Protein AF-A0A9D1WJ19-F1 (afdb_monomer)

pLDDT: mean 79.7, std 12.84, range [44.84, 96.5]

Solvent-accessible surface area (backbone atoms only — not comparable to full-atom values): 8408 Å² total; per-residue (Å²): 134,59,74,63,62,58,48,51,53,51,52,51,51,51,50,54,50,50,54,46,52,52,51,46,48,47,45,63,56,50,47,41,53,71,72,64,73,80,84,70,93,87,67,87,46,68,43,84,55,74,57,47,66,63,48,49,43,67,73,43,28,88,81,71,35,62,66,56,52,51,48,52,59,48,42,40,19,58,63,22,21,59,55,23,33,46,47,35,70,76,37,72,86,39,66,41,70,66,49,33,38,53,50,26,33,54,50,37,49,50,51,36,49,48,28,38,75,70,63,60,40,60,25,42,45,50,53,38,51,34,22,20,50,10,8,43,53,14,33,52,52,37,51,52,53,52,50,53,48,34,75,79,66,74,61,88,131

Secondary structure (DSSP, 8-state):
--HHHHHHHHHHHHHHHHHHHHHHHHHHHHHHHHHS--S-TTPPPEE-STTHHHHHHHHSHHHH-HHHHHHHHHHHHHHHHHHHHHHHHH-GGG-SHHHHHHHHHHHHHHHHHHHHHHTSS-EEHHHHHHHHHHHHHHHHHHHHHHHHHHHHH----

InterPro domains:
  IPR006976 VanZ-LLP1 [PF04892] (17-145)
  IPR053150 Teicoplanin resistance-associated protein [PTHR36834] (2-149)

Structure (mmCIF, N/CA/C/O backbone):
data_AF-A0A9D1WJ19-F1
#
_entry.id   AF-A0A9D1WJ19-F1
#
loop_
_atom_site.group_PDB
_atom_site.id
_atom_site.type_symbol
_atom_site.label_atom_id
_atom_site.label_alt_id
_atom_site.label_comp_id
_atom_site.label_asym_id
_atom_site.label_entity_id
_atom_site.label_seq_id
_atom_site.pdbx_PDB_ins_code
_atom_site.Cartn_x
_atom_site.Cartn_y
_atom_site.Cartn_z
_atom_site.occupancy
_atom_site.B_iso_or_equiv
_atom_site.auth_seq_id
_atom_site.auth_comp_id
_atom_site.auth_asym_id
_atom_site.auth_atom_id
_atom_site.pdbx_PDB_model_num
ATOM 1 N N . MET A 1 1 ? -19.238 7.171 26.288 1.00 56.62 1 MET A N 1
ATOM 2 C CA . MET A 1 1 ? -18.929 8.077 25.156 1.00 56.62 1 MET A CA 1
ATOM 3 C C . MET A 1 1 ? -20.239 8.479 24.484 1.00 56.62 1 MET A C 1
ATOM 5 O O . MET A 1 1 ? -21.002 7.578 24.146 1.00 56.62 1 MET A O 1
ATOM 9 N N . ARG A 1 2 ? -20.543 9.782 24.352 1.00 62.94 2 ARG A N 1
ATOM 10 C CA . ARG A 1 2 ? -21.795 10.265 23.727 1.00 62.94 2 ARG A CA 1
ATOM 11 C C . ARG A 1 2 ? -21.868 9.811 22.257 1.00 62.94 2 ARG A C 1
ATOM 13 O O . ARG A 1 2 ? -20.841 9.753 21.578 1.00 62.94 2 ARG A O 1
ATOM 20 N N . LYS A 1 3 ? -23.072 9.465 21.772 1.00 64.75 3 LYS A N 1
ATOM 21 C CA . LYS A 1 3 ? -23.306 8.992 20.387 1.00 64.75 3 LYS A CA 1
ATOM 22 C C . LYS A 1 3 ? -22.782 9.988 19.339 1.00 64.75 3 LYS A C 1
ATOM 24 O O . LYS A 1 3 ? -22.231 9.568 18.324 1.00 64.75 3 LYS A O 1
ATOM 29 N N . GLU A 1 4 ? -22.865 11.283 19.630 1.00 67.44 4 GLU A N 1
ATOM 30 C CA . GLU A 1 4 ? -22.349 12.352 18.768 1.00 67.44 4 GLU A CA 1
ATOM 31 C C . GLU A 1 4 ? -20.822 12.335 18.660 1.00 67.44 4 GLU A C 1
ATOM 33 O O . GLU A 1 4 ? -20.292 12.284 17.554 1.00 67.44 4 GLU A O 1
ATOM 38 N N . THR A 1 5 ? -20.096 12.250 19.780 1.00 69.69 5 THR A N 1
ATOM 39 C CA . THR A 1 5 ? -18.622 12.172 19.792 1.00 69.69 5 THR A CA 1
ATOM 40 C C . THR A 1 5 ? -18.113 10.969 18.992 1.00 69.69 5 THR A C 1
ATOM 42 O O . THR A 1 5 ? -17.142 11.066 18.249 1.00 69.69 5 THR A O 1
ATOM 45 N N . LYS A 1 6 ? -18.812 9.829 19.078 1.00 69.12 6 LYS A N 1
ATOM 46 C CA . LYS A 1 6 ? -18.483 8.618 18.307 1.00 69.12 6 LYS A CA 1
ATOM 47 C C . LYS A 1 6 ? -18.691 8.801 16.799 1.00 69.12 6 LYS A C 1
ATOM 49 O O . LYS A 1 6 ? -17.980 8.186 16.008 1.00 69.12 6 LYS A O 1
ATOM 54 N N . THR A 1 7 ? -19.647 9.642 16.412 1.00 73.00 7 THR A N 1
ATOM 55 C CA . THR A 1 7 ? -19.958 9.958 15.012 1.00 73.00 7 THR A CA 1
ATOM 56 C C . THR A 1 7 ? -18.940 10.936 14.429 1.00 73.00 7 THR A C 1
ATOM 58 O O . THR A 1 7 ? -18.455 10.707 13.324 1.00 73.00 7 THR A O 1
ATOM 61 N N . TRP A 1 8 ? -18.538 11.957 15.191 1.00 75.81 8 TRP A N 1
ATOM 62 C CA . TRP A 1 8 ? -17.485 12.899 14.798 1.00 75.81 8 TRP A CA 1
ATOM 63 C C . TRP A 1 8 ? -16.128 12.223 14.613 1.00 75.81 8 TRP A C 1
ATOM 65 O O . TRP A 1 8 ? -15.483 12.440 13.593 1.00 75.81 8 TRP A O 1
ATOM 75 N N . ILE A 1 9 ? -15.743 11.324 15.524 1.00 75.19 9 ILE A N 1
ATOM 76 C CA . ILE A 1 9 ? -14.505 10.538 15.386 1.00 75.19 9 ILE A CA 1
ATOM 77 C C . ILE A 1 9 ? -14.546 9.669 14.121 1.00 75.19 9 ILE A C 1
ATOM 79 O O . ILE A 1 9 ? -13.562 9.593 13.391 1.00 75.19 9 ILE A O 1
ATOM 83 N N . ARG A 1 10 ? -15.692 9.040 13.822 1.00 73.19 10 ARG A N 1
ATOM 84 C CA . ARG A 1 10 ? -15.858 8.238 12.599 1.00 73.19 10 ARG A CA 1
ATOM 85 C C . ARG A 1 10 ? -15.758 9.078 11.328 1.00 73.19 10 ARG A C 1
ATOM 87 O O . ARG A 1 10 ? -15.079 8.661 10.399 1.00 73.19 10 ARG A O 1
ATOM 94 N N . ARG A 1 11 ? -16.418 10.239 11.285 1.00 81.44 11 ARG A N 1
ATOM 95 C CA . ARG A 1 11 ? -16.380 11.149 10.129 1.00 81.44 11 ARG A CA 1
ATOM 96 C C . ARG A 1 11 ? -14.990 11.750 9.926 1.00 81.44 11 ARG A C 1
ATOM 98 O O . ARG A 1 11 ? -14.500 11.744 8.806 1.00 81.44 11 ARG A O 1
ATOM 105 N N . GLY A 1 12 ? -14.337 12.187 11.003 1.00 83.56 12 GLY A N 1
ATOM 106 C CA . GLY A 1 12 ? -12.959 12.681 10.964 1.00 83.56 12 GLY A CA 1
ATOM 107 C C . GLY A 1 12 ? -11.971 11.607 10.504 1.00 83.56 12 GLY A C 1
ATOM 108 O O . GLY A 1 12 ? -11.160 11.862 9.623 1.00 83.56 12 GLY A O 1
ATOM 109 N N . GLY A 1 13 ? -12.092 10.380 11.022 1.00 79.88 13 GLY A N 1
ATOM 110 C CA . GLY A 1 13 ? -11.279 9.246 10.575 1.00 79.88 13 GLY A CA 1
ATOM 111 C C . GLY A 1 13 ? -11.500 8.888 9.104 1.00 79.88 13 GLY A C 1
ATOM 112 O O . GLY A 1 13 ? -10.538 8.616 8.397 1.00 79.88 13 GLY A O 1
ATOM 113 N N . ALA A 1 14 ? -12.745 8.941 8.620 1.00 82.06 14 ALA A N 1
ATOM 114 C CA . ALA A 1 14 ? -13.051 8.719 7.208 1.00 82.06 14 ALA A CA 1
ATOM 115 C C . ALA A 1 14 ? -12.472 9.820 6.303 1.00 82.06 14 ALA A C 1
ATOM 117 O O . ALA A 1 14 ? -11.947 9.509 5.240 1.00 82.06 14 ALA A O 1
ATOM 118 N N . LEU A 1 15 ? -12.518 11.087 6.733 1.00 87.44 15 LEU A N 1
ATOM 119 C CA . LEU A 1 15 ? -11.912 12.198 5.997 1.00 87.44 15 LEU A CA 1
ATOM 120 C C . LEU A 1 15 ? -10.385 12.067 5.930 1.00 87.44 15 LEU A C 1
ATOM 122 O O . LEU A 1 15 ? -9.811 12.208 4.857 1.00 87.44 15 LEU A O 1
ATOM 126 N N . LEU A 1 16 ? -9.731 11.749 7.051 1.00 86.12 16 LEU A N 1
ATOM 127 C CA . LEU A 1 16 ? -8.287 11.494 7.082 1.00 86.12 16 LEU A CA 1
ATOM 128 C C . LEU A 1 16 ? -7.905 10.308 6.197 1.00 86.12 16 LEU A C 1
ATOM 130 O O . LEU A 1 16 ? -6.905 10.371 5.490 1.00 86.12 16 LEU A O 1
ATOM 134 N N . PHE A 1 17 ? -8.717 9.250 6.199 1.00 86.44 17 PHE A N 1
ATOM 135 C CA . PHE A 1 17 ? -8.517 8.105 5.319 1.00 86.44 17 PHE A CA 1
ATOM 136 C C . PHE A 1 17 ? -8.659 8.487 3.843 1.00 86.44 17 PHE A C 1
ATOM 138 O O . PHE A 1 17 ? -7.846 8.063 3.032 1.00 86.44 17 PHE A O 1
ATOM 145 N N . LEU A 1 18 ? -9.635 9.330 3.494 1.00 87.50 18 LEU A N 1
ATOM 146 C CA . LEU A 1 18 ? -9.796 9.838 2.133 1.00 87.50 18 LEU A CA 1
ATOM 147 C C . LEU A 1 18 ? -8.595 10.689 1.697 1.00 87.50 18 LEU A C 1
ATOM 149 O O . LEU A 1 18 ? -8.071 10.483 0.608 1.00 87.50 18 LEU A O 1
ATOM 153 N N . LEU A 1 19 ? -8.133 11.611 2.548 1.00 88.25 19 LEU A N 1
ATOM 154 C CA . LEU A 1 19 ? -6.937 12.416 2.279 1.00 88.25 19 LEU A CA 1
ATOM 155 C C . LEU A 1 19 ? -5.694 11.536 2.108 1.00 88.25 19 LEU A C 1
ATOM 157 O O . LEU A 1 19 ? -4.898 11.769 1.204 1.00 88.25 19 LEU A O 1
ATOM 161 N N . TYR A 1 20 ? -5.561 10.496 2.933 1.00 89.81 20 TYR A N 1
ATOM 162 C CA . TYR A 1 20 ? -4.522 9.484 2.781 1.00 89.81 20 TYR A CA 1
ATOM 163 C C . TYR A 1 20 ? -4.625 8.754 1.438 1.00 89.81 20 TYR A C 1
ATOM 165 O O . TYR A 1 20 ? -3.614 8.638 0.761 1.00 89.81 20 TYR A O 1
ATOM 173 N N . LEU A 1 21 ? -5.813 8.302 1.022 1.00 88.12 21 LEU A N 1
ATOM 174 C CA . LEU A 1 21 ? -5.989 7.628 -0.269 1.00 88.12 21 LEU A CA 1
ATOM 175 C C . LEU A 1 21 ? -5.631 8.543 -1.445 1.00 88.12 21 LEU A C 1
ATOM 177 O O . LEU A 1 21 ? -5.028 8.077 -2.405 1.00 88.12 21 LEU A O 1
ATOM 181 N N . LEU A 1 22 ? -5.956 9.837 -1.361 1.00 86.69 22 LEU A N 1
ATOM 182 C CA . LEU A 1 22 ? -5.560 10.824 -2.369 1.00 86.69 22 LEU A CA 1
ATOM 183 C C . LEU A 1 22 ? -4.041 11.022 -2.403 1.00 86.69 22 LEU A C 1
ATOM 185 O O . LEU A 1 22 ? -3.459 11.044 -3.482 1.00 86.69 22 LEU A O 1
ATOM 189 N N . ALA A 1 23 ? -3.397 11.127 -1.239 1.00 86.19 23 ALA A N 1
ATOM 190 C CA . ALA A 1 23 ? -1.944 11.238 -1.142 1.00 86.19 23 ALA A CA 1
ATOM 191 C C . ALA A 1 23 ? -1.236 9.962 -1.621 1.00 86.19 23 ALA A C 1
ATOM 193 O O . ALA A 1 23 ? -0.226 10.050 -2.310 1.00 86.19 23 ALA A O 1
ATOM 194 N N . LEU A 1 24 ? -1.780 8.788 -1.295 1.00 85.62 24 LEU A N 1
ATOM 195 C CA . LEU A 1 24 ? -1.277 7.494 -1.740 1.00 85.62 24 LEU A CA 1
ATOM 196 C C . LEU A 1 24 ? -1.404 7.359 -3.254 1.00 85.62 24 LEU A C 1
ATOM 198 O O . LEU A 1 24 ? -0.431 7.004 -3.900 1.00 85.62 24 LEU A O 1
ATOM 202 N N . ALA A 1 25 ? -2.569 7.680 -3.823 1.00 82.62 25 ALA A N 1
ATOM 203 C CA . ALA A 1 25 ? -2.753 7.689 -5.267 1.00 82.62 25 ALA A CA 1
ATOM 204 C C . ALA A 1 25 ? -1.763 8.659 -5.919 1.00 82.62 25 ALA A C 1
ATOM 206 O O . ALA A 1 25 ? -1.036 8.270 -6.823 1.00 82.62 25 ALA A O 1
ATOM 207 N N . TYR A 1 26 ? -1.659 9.892 -5.417 1.00 82.88 26 TYR A N 1
ATOM 208 C CA . TYR A 1 26 ? -0.673 10.847 -5.916 1.00 82.88 26 TYR A CA 1
ATOM 209 C C . TYR A 1 26 ? 0.747 10.273 -5.868 1.00 82.88 26 TYR A C 1
ATOM 211 O O . TYR A 1 26 ? 1.455 10.341 -6.864 1.00 82.88 26 TYR A O 1
ATOM 219 N N . PHE A 1 27 ? 1.154 9.661 -4.756 1.00 79.12 27 PHE A N 1
ATOM 220 C CA . PHE A 1 27 ? 2.480 9.070 -4.637 1.00 79.12 27 PHE A CA 1
ATOM 221 C C . PHE A 1 27 ? 2.668 7.893 -5.601 1.00 79.12 27 PHE A C 1
ATOM 223 O O . PHE A 1 27 ? 3.652 7.885 -6.320 1.00 79.12 27 PHE A O 1
ATOM 230 N N . LEU A 1 28 ? 1.724 6.958 -5.708 1.00 78.31 28 LEU A N 1
ATOM 231 C CA . LEU A 1 28 ? 1.834 5.812 -6.621 1.00 78.31 28 LEU A CA 1
ATOM 232 C C . LEU A 1 28 ? 1.896 6.262 -8.093 1.00 78.31 28 LEU A C 1
ATOM 234 O O . LEU A 1 28 ? 2.768 5.833 -8.839 1.00 78.31 28 LEU A O 1
ATOM 238 N N . PHE A 1 29 ? 1.041 7.204 -8.502 1.00 73.50 29 PHE A N 1
ATOM 239 C CA . PHE A 1 29 ? 0.990 7.683 -9.887 1.00 73.50 29 PHE A CA 1
ATOM 240 C C . PHE A 1 29 ? 2.133 8.641 -10.252 1.00 73.50 29 PHE A C 1
ATOM 242 O O . PHE A 1 29 ? 2.685 8.535 -11.343 1.00 73.50 29 PHE A O 1
ATOM 249 N N . PHE A 1 30 ? 2.497 9.578 -9.370 1.00 68.44 30 PHE A N 1
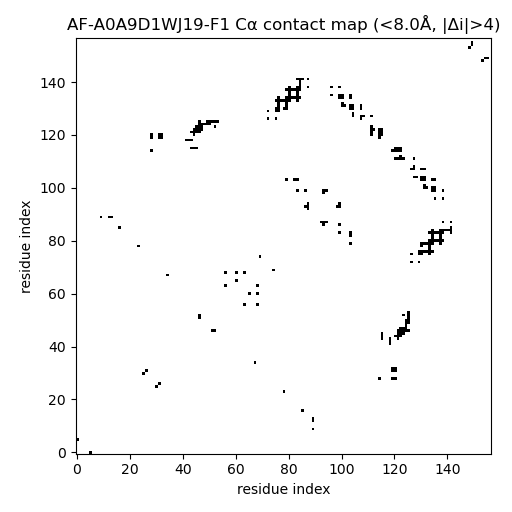ATOM 250 C CA . PHE A 1 30 ? 3.513 10.594 -9.669 1.00 68.44 30 PHE A CA 1
ATOM 251 C C . PHE A 1 30 ? 4.926 10.187 -9.230 1.00 68.44 30 PHE A C 1
ATOM 253 O O . PHE A 1 30 ? 5.879 10.577 -9.898 1.00 68.44 30 PHE A O 1
ATOM 260 N N . SER A 1 31 ? 5.114 9.388 -8.167 1.00 62.25 31 SER A N 1
ATOM 261 C CA . SER A 1 31 ? 6.453 8.895 -7.778 1.00 62.25 31 SER A CA 1
ATOM 262 C C . SER A 1 31 ? 7.044 7.970 -8.838 1.00 62.25 31 SER A C 1
ATOM 264 O O . SER A 1 31 ? 8.261 7.963 -9.025 1.00 62.25 31 SER A O 1
ATOM 266 N N . GLU A 1 32 ? 6.213 7.218 -9.560 1.00 56.41 32 GLU A N 1
ATOM 267 C CA . GLU A 1 32 ? 6.684 6.421 -10.694 1.00 56.41 32 GLU A CA 1
ATOM 268 C C . GLU A 1 32 ? 7.216 7.290 -11.834 1.00 56.41 32 GLU A C 1
ATOM 270 O O . GLU A 1 32 ? 8.262 6.971 -12.404 1.00 56.41 32 GLU A O 1
ATOM 275 N N . THR A 1 33 ? 6.588 8.444 -12.085 1.00 50.41 33 THR A N 1
ATOM 276 C CA . THR A 1 33 ? 7.087 9.436 -13.049 1.00 50.41 33 THR A CA 1
ATOM 277 C C . THR A 1 33 ? 8.467 9.976 -12.651 1.00 50.41 33 THR A C 1
ATOM 279 O O . THR A 1 33 ? 9.283 10.264 -13.522 1.00 50.41 33 THR A O 1
ATOM 282 N N . TYR A 1 34 ? 8.759 10.078 -11.347 1.00 46.34 34 TYR A N 1
ATOM 283 C CA . TYR A 1 34 ? 10.066 10.518 -10.838 1.00 46.34 34 TYR A CA 1
ATOM 284 C C . TYR A 1 34 ? 11.145 9.416 -10.847 1.00 46.34 34 TYR A C 1
ATOM 286 O O . TYR A 1 34 ? 12.328 9.743 -10.922 1.00 46.34 34 TYR A O 1
ATOM 294 N N . GLY A 1 35 ? 10.776 8.131 -10.762 1.00 47.69 35 GLY A N 1
ATOM 295 C CA . GLY A 1 35 ? 11.721 7.010 -10.613 1.00 47.69 35 GLY A CA 1
ATOM 296 C C . GLY A 1 35 ? 12.082 6.268 -11.905 1.00 47.69 35 GLY A C 1
ATOM 297 O O . GLY A 1 35 ? 13.153 5.668 -11.986 1.00 47.69 35 GLY A O 1
ATOM 298 N N . ARG A 1 36 ? 11.222 6.321 -12.928 1.00 50.28 36 ARG A N 1
ATOM 299 C CA . ARG A 1 36 ? 11.457 5.723 -14.254 1.00 50.28 36 ARG A CA 1
ATOM 300 C C . ARG A 1 36 ? 11.322 6.790 -15.339 1.00 50.28 36 ARG A C 1
ATOM 302 O O . ARG A 1 36 ? 10.467 6.722 -16.215 1.00 50.28 36 ARG A O 1
ATOM 309 N N . VAL A 1 37 ? 12.161 7.818 -15.259 1.00 45.91 37 VAL A N 1
ATOM 310 C CA . VAL A 1 37 ? 12.240 8.853 -16.294 1.00 45.91 37 VAL A CA 1
ATOM 311 C C . VAL A 1 37 ? 12.767 8.218 -17.591 1.00 45.91 37 VAL A C 1
ATOM 313 O O . VAL A 1 37 ? 13.956 7.951 -17.726 1.00 45.91 37 VAL A O 1
ATOM 316 N N . VAL A 1 38 ? 11.838 8.032 -18.535 1.00 49.03 38 VAL A N 1
ATOM 317 C CA . VAL A 1 38 ? 12.018 8.072 -19.998 1.00 49.03 38 VAL A CA 1
ATOM 318 C C . VAL A 1 38 ? 12.804 6.913 -20.618 1.00 49.03 38 VAL A C 1
ATOM 320 O O . VAL A 1 38 ? 13.975 7.064 -20.944 1.00 49.03 38 VAL A O 1
ATOM 323 N N . ILE A 1 39 ? 12.124 5.802 -20.931 1.00 44.84 39 ILE A N 1
ATOM 324 C CA . ILE A 1 39 ? 12.453 4.988 -22.116 1.00 44.84 39 ILE A CA 1
ATOM 325 C C . ILE A 1 39 ? 11.142 4.484 -22.747 1.00 44.84 39 ILE A C 1
ATOM 327 O O . ILE A 1 39 ? 10.475 3.629 -22.180 1.00 44.84 39 ILE A O 1
ATOM 331 N N . GLY A 1 40 ? 10.792 5.019 -23.922 1.00 45.22 40 GLY A N 1
ATOM 332 C CA . GLY A 1 40 ? 9.774 4.463 -24.826 1.00 45.22 40 GLY A CA 1
ATOM 333 C C . GLY A 1 40 ? 8.359 5.023 -24.662 1.00 45.22 40 GLY A C 1
ATOM 334 O O . GLY A 1 40 ? 7.538 4.474 -23.934 1.00 45.22 40 GLY A O 1
ATOM 335 N N . GLU A 1 41 ? 8.039 6.091 -25.396 1.00 47.22 41 GLU A N 1
ATOM 336 C CA . GLU A 1 41 ? 6.661 6.562 -25.560 1.00 47.22 41 GLU A CA 1
ATOM 337 C C . GLU A 1 41 ? 5.775 5.453 -26.168 1.00 47.22 41 GLU A C 1
ATOM 339 O O . GLU A 1 41 ? 5.984 5.026 -27.301 1.00 47.22 41 GLU A O 1
ATOM 344 N N . GLY A 1 42 ? 4.751 5.005 -25.432 1.00 55.28 42 GLY A N 1
ATOM 345 C CA . GLY A 1 42 ? 3.593 4.296 -25.995 1.00 55.28 42 GLY A CA 1
ATOM 346 C C . GLY A 1 42 ? 3.491 2.782 -25.764 1.00 55.28 42 GLY A C 1
ATOM 347 O O . GLY A 1 42 ? 2.399 2.240 -25.992 1.00 55.28 42 GLY A O 1
ATOM 348 N N . GLU A 1 43 ? 4.539 2.114 -25.274 1.00 60.94 43 GLU A N 1
ATOM 349 C CA . GLU A 1 43 ? 4.527 0.663 -25.022 1.00 60.94 43 GLU A CA 1
ATOM 350 C C . GLU A 1 43 ? 3.997 0.290 -23.627 1.00 60.94 43 GLU A C 1
ATOM 352 O O . GLU A 1 43 ? 4.204 0.994 -22.636 1.00 60.94 43 GLU A O 1
ATOM 357 N N . TYR A 1 44 ? 3.283 -0.837 -23.553 1.00 64.00 44 TYR A N 1
ATOM 358 C CA . TYR A 1 44 ? 2.836 -1.407 -22.284 1.00 64.00 44 TYR A CA 1
ATOM 359 C C . TYR A 1 44 ? 4.022 -2.048 -21.571 1.00 64.00 44 TYR A C 1
ATOM 361 O O . TYR A 1 44 ? 4.595 -3.016 -22.066 1.00 64.00 44 TYR A O 1
ATOM 369 N N . HIS A 1 45 ? 4.339 -1.544 -20.385 1.00 69.38 45 HIS A N 1
ATOM 370 C CA . HIS A 1 45 ? 5.377 -2.099 -19.533 1.00 69.38 45 HIS A CA 1
ATOM 371 C C . HIS A 1 45 ? 4.719 -2.904 -18.414 1.00 69.38 45 HIS A C 1
ATOM 373 O O . HIS A 1 45 ? 3.875 -2.392 -17.678 1.00 69.38 45 HIS A O 1
ATOM 379 N N . TYR A 1 46 ? 5.070 -4.183 -18.323 1.00 76.06 46 TYR A N 1
ATOM 380 C CA . TYR A 1 46 ? 4.611 -5.061 -17.257 1.00 76.06 46 TYR A CA 1
ATOM 381 C C . TYR A 1 46 ? 5.720 -6.030 -16.846 1.00 76.06 46 TYR A C 1
ATOM 383 O O . TYR A 1 46 ? 6.399 -6.623 -17.687 1.00 76.06 46 TYR A O 1
ATOM 391 N N . ASN A 1 47 ? 5.878 -6.222 -15.543 1.00 81.44 47 ASN A N 1
ATOM 392 C CA . ASN A 1 47 ? 6.643 -7.294 -14.941 1.00 81.44 47 ASN A CA 1
ATOM 393 C C . ASN A 1 47 ? 5.681 -8.288 -14.281 1.00 81.44 47 ASN A C 1
ATOM 395 O O . ASN A 1 47 ? 5.088 -8.017 -13.240 1.00 81.44 47 ASN A O 1
ATOM 399 N N . LEU A 1 48 ? 5.548 -9.466 -14.890 1.00 83.50 48 LEU A N 1
ATOM 400 C CA . LEU A 1 48 ? 4.735 -10.561 -14.352 1.00 83.50 48 LEU A CA 1
ATOM 401 C C . LEU A 1 48 ? 5.572 -11.627 -13.641 1.00 83.50 48 LEU A C 1
ATOM 403 O O . LEU A 1 48 ? 5.009 -12.581 -13.108 1.00 83.50 48 LEU A O 1
ATOM 407 N N . ILE A 1 49 ? 6.902 -11.496 -13.659 1.00 80.31 49 ILE A N 1
ATOM 408 C CA . ILE A 1 49 ? 7.807 -12.452 -13.029 1.00 80.31 49 ILE A CA 1
ATOM 409 C C . ILE A 1 49 ? 8.059 -11.985 -11.592 1.00 80.31 49 ILE A C 1
ATOM 411 O O . ILE A 1 49 ? 8.686 -10.940 -11.394 1.00 80.31 49 ILE A O 1
ATOM 415 N N . PRO A 1 50 ? 7.611 -12.754 -10.581 1.00 82.25 50 PRO A N 1
ATOM 416 C CA . PRO A 1 50 ? 7.843 -12.396 -9.193 1.00 82.25 50 PRO A CA 1
ATOM 417 C C . PRO A 1 50 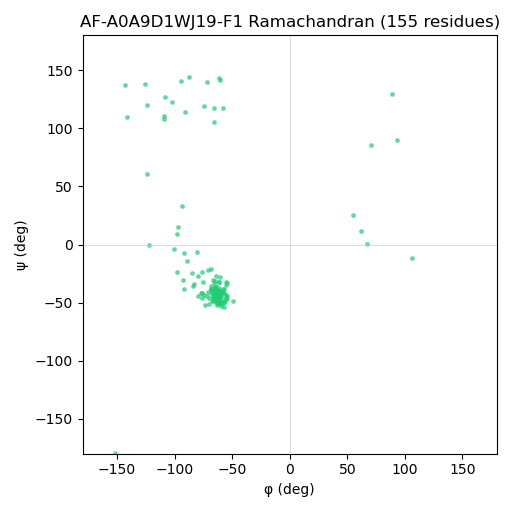? 9.338 -12.316 -8.873 1.00 82.25 50 PRO A C 1
ATOM 419 O O . PRO A 1 50 ? 10.138 -13.148 -9.308 1.00 82.25 50 PRO A O 1
ATOM 422 N N . PHE A 1 51 ? 9.682 -11.338 -8.050 1.00 81.94 51 PHE A N 1
ATOM 423 C CA . PHE A 1 51 ? 11.007 -10.948 -7.584 1.00 81.94 51 PHE A CA 1
ATOM 424 C C . PHE A 1 51 ? 11.975 -10.491 -8.682 1.00 81.94 51 PHE A C 1
ATOM 426 O O . PHE A 1 51 ? 13.181 -10.376 -8.429 1.00 81.94 51 PHE A O 1
ATOM 433 N N . GLN A 1 52 ? 11.497 -10.255 -9.906 1.00 80.62 52 GLN A N 1
ATOM 434 C CA . GLN A 1 52 ? 12.360 -9.851 -11.011 1.00 80.62 52 GLN A CA 1
ATOM 435 C C . GLN A 1 52 ? 12.881 -8.426 -10.833 1.00 80.62 52 GLN A C 1
ATOM 437 O O . GLN A 1 52 ? 14.081 -8.202 -11.023 1.00 80.62 52 GLN A O 1
ATOM 442 N N . GLU A 1 53 ? 12.019 -7.477 -10.476 1.00 75.38 53 GLU A N 1
ATOM 443 C CA . GLU A 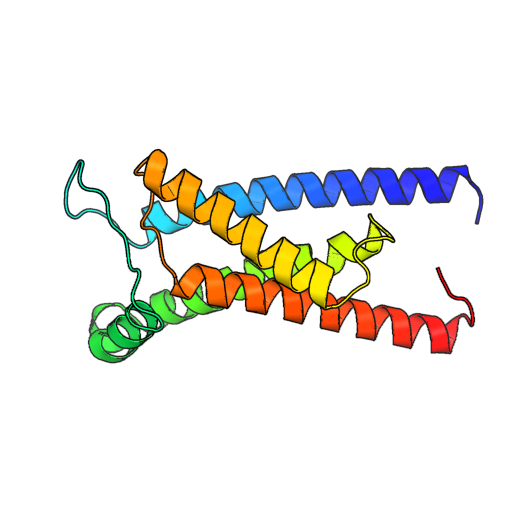1 53 ? 12.418 -6.080 -10.315 1.00 75.38 53 GLU A CA 1
ATOM 444 C C . GLU A 1 53 ? 13.290 -5.946 -9.066 1.00 75.38 53 GLU A C 1
ATOM 446 O O . GLU A 1 53 ? 14.385 -5.385 -9.144 1.00 75.38 53 GLU A O 1
ATOM 451 N N . ILE A 1 54 ? 12.939 -6.629 -7.969 1.00 76.44 54 ILE A N 1
ATOM 452 C CA . ILE A 1 54 ? 13.799 -6.734 -6.775 1.00 76.44 54 ILE A CA 1
ATOM 453 C C . ILE A 1 54 ? 15.198 -7.262 -7.139 1.00 76.44 54 ILE A C 1
ATOM 455 O O . ILE A 1 54 ? 16.215 -6.720 -6.691 1.00 76.44 54 ILE A O 1
ATOM 459 N N . ARG A 1 55 ? 15.282 -8.301 -7.981 1.00 78.12 55 ARG A N 1
ATOM 460 C CA . ARG A 1 55 ? 16.561 -8.862 -8.436 1.00 78.12 55 ARG A CA 1
ATOM 461 C C . ARG A 1 55 ? 17.325 -7.902 -9.350 1.00 78.12 55 ARG A C 1
ATOM 463 O O . ARG A 1 55 ? 18.543 -7.795 -9.197 1.00 78.12 55 ARG A O 1
ATOM 470 N N . ARG A 1 56 ? 16.655 -7.207 -10.278 1.00 74.06 56 ARG A N 1
ATOM 471 C CA . ARG A 1 56 ? 17.287 -6.178 -11.123 1.00 74.06 56 ARG A CA 1
ATOM 472 C C . ARG A 1 56 ? 17.897 -5.087 -10.259 1.00 74.06 56 ARG A C 1
ATOM 474 O O . ARG A 1 56 ? 19.081 -4.803 -10.414 1.00 74.06 56 ARG A O 1
ATOM 481 N N . PHE A 1 57 ? 17.144 -4.542 -9.308 1.00 73.44 57 PHE A N 1
ATOM 482 C CA . PHE A 1 57 ? 17.669 -3.520 -8.408 1.00 73.44 57 PHE A CA 1
ATOM 483 C C . PHE A 1 57 ? 18.855 -4.028 -7.590 1.00 73.44 57 PHE A C 1
ATOM 485 O O . PHE A 1 57 ? 19.832 -3.304 -7.445 1.00 73.44 57 PHE A O 1
ATOM 492 N N . TRP A 1 58 ? 18.832 -5.275 -7.107 1.00 74.69 58 TRP A N 1
ATOM 493 C CA . TRP A 1 58 ? 19.963 -5.841 -6.364 1.00 74.69 58 TRP A CA 1
ATOM 494 C C . TRP A 1 58 ? 21.251 -5.936 -7.194 1.00 74.69 58 TRP A C 1
ATOM 496 O O . TRP A 1 58 ? 22.342 -5.653 -6.684 1.00 74.69 58 TRP A O 1
ATOM 506 N N . ILE A 1 59 ? 21.126 -6.344 -8.462 1.00 75.50 59 ILE A N 1
ATOM 507 C CA . ILE A 1 59 ? 22.247 -6.497 -9.401 1.00 75.50 59 ILE A CA 1
ATOM 508 C C . ILE A 1 59 ? 22.779 -5.126 -9.832 1.00 75.50 59 ILE A C 1
ATOM 510 O O . ILE A 1 59 ? 23.988 -4.912 -9.821 1.00 75.50 59 ILE A O 1
ATOM 514 N N . TYR A 1 60 ? 21.888 -4.188 -10.157 1.00 71.50 60 TYR A N 1
ATOM 515 C CA . TYR A 1 60 ? 22.235 -2.865 -10.685 1.00 71.50 60 TYR A CA 1
ATOM 516 C C . TYR A 1 60 ? 22.278 -1.763 -9.610 1.00 71.50 60 TYR A C 1
ATOM 518 O O . TYR A 1 60 ? 22.309 -0.578 -9.938 1.00 71.50 60 TYR A O 1
ATOM 526 N N . ARG A 1 61 ? 22.321 -2.126 -8.319 1.00 68.56 61 ARG A N 1
ATOM 527 C CA . ARG A 1 61 ? 22.250 -1.181 -7.184 1.00 68.56 61 ARG A CA 1
ATOM 528 C C . ARG A 1 61 ? 23.304 -0.074 -7.218 1.00 68.56 61 ARG A C 1
ATOM 530 O O . ARG A 1 61 ? 23.034 1.031 -6.761 1.00 68.56 61 ARG A O 1
ATOM 537 N N . GLU A 1 62 ? 24.489 -0.359 -7.759 1.00 68.62 62 GLU A N 1
ATOM 538 C CA . GLU A 1 62 ? 25.578 0.622 -7.856 1.00 68.62 62 GLU A CA 1
ATOM 539 C C . GLU A 1 62 ? 25.354 1.648 -8.973 1.00 68.62 62 GLU A C 1
ATOM 541 O O . GLU A 1 62 ? 25.868 2.757 -8.889 1.00 68.62 62 GLU A O 1
ATOM 546 N N . GLN A 1 63 ? 24.549 1.309 -9.984 1.00 66.38 63 GLN A N 1
ATOM 547 C CA . GLN A 1 63 ? 24.205 2.199 -11.098 1.00 66.38 63 GLN A CA 1
ATOM 548 C C . GLN A 1 63 ? 22.920 2.990 -10.827 1.00 66.38 63 GLN A C 1
ATOM 550 O O . GLN A 1 63 ? 22.833 4.163 -11.171 1.00 66.38 63 GLN A O 1
ATOM 555 N N . VAL A 1 64 ? 21.929 2.354 -10.196 1.00 65.44 64 VAL A N 1
ATOM 556 C CA . VAL A 1 64 ? 20.613 2.951 -9.899 1.00 65.44 64 VAL A CA 1
ATOM 557 C C . VAL A 1 64 ? 20.628 3.755 -8.591 1.00 65.44 64 VAL A C 1
ATOM 559 O O . VAL A 1 64 ? 19.847 4.685 -8.407 1.00 65.44 64 VAL A O 1
ATOM 562 N N . GLY A 1 65 ? 21.548 3.423 -7.684 1.00 69.75 65 GLY A N 1
ATOM 563 C CA . GLY A 1 65 ? 21.679 4.044 -6.374 1.00 69.75 65 GLY A CA 1
ATOM 564 C C . GLY A 1 65 ? 20.820 3.352 -5.315 1.00 69.75 65 GLY A C 1
ATOM 565 O O . GLY A 1 65 ? 19.610 3.178 -5.456 1.00 69.75 65 GLY A O 1
ATOM 566 N N . THR A 1 66 ? 21.448 3.007 -4.189 1.00 70.38 66 THR A N 1
ATOM 567 C CA . THR A 1 66 ? 20.810 2.322 -3.052 1.00 70.38 66 THR A CA 1
ATOM 568 C C . THR A 1 66 ? 19.569 3.053 -2.535 1.00 70.38 66 THR A C 1
ATOM 570 O O . THR A 1 66 ? 18.616 2.414 -2.103 1.00 70.38 66 THR A O 1
ATOM 573 N N . PHE A 1 67 ? 19.555 4.387 -2.603 1.00 72.06 67 PHE A N 1
ATOM 574 C CA . PHE A 1 67 ? 18.429 5.195 -2.138 1.00 72.06 67 PHE A CA 1
ATOM 575 C C . PHE A 1 67 ? 17.147 4.951 -2.946 1.00 72.06 67 PHE A C 1
ATOM 577 O O . PHE A 1 67 ? 16.092 4.803 -2.342 1.00 72.06 67 PHE A O 1
ATOM 584 N N . ALA A 1 68 ? 17.240 4.851 -4.277 1.00 69.31 68 ALA A N 1
ATOM 585 C CA . ALA A 1 68 ? 16.086 4.619 -5.149 1.00 69.31 68 ALA A CA 1
ATOM 586 C C . ALA A 1 68 ? 15.485 3.217 -4.950 1.00 69.31 68 ALA A C 1
ATOM 588 O O . ALA A 1 68 ? 14.270 3.048 -4.916 1.00 69.31 68 ALA A O 1
ATOM 589 N N . TRP A 1 69 ? 16.342 2.213 -4.748 1.00 67.62 69 TRP A N 1
ATOM 590 C CA . TRP A 1 69 ? 15.899 0.858 -4.417 1.00 67.62 69 TRP A CA 1
ATOM 591 C C . TRP A 1 69 ? 15.185 0.804 -3.058 1.00 67.62 69 TRP A C 1
ATOM 593 O O . TRP A 1 69 ? 14.083 0.264 -2.958 1.00 67.62 69 TRP A O 1
ATOM 603 N N . VAL A 1 70 ? 15.786 1.388 -2.012 1.00 74.00 70 VAL A N 1
ATOM 604 C CA . VAL A 1 70 ? 15.185 1.415 -0.669 1.00 74.00 70 VAL A CA 1
ATOM 605 C C . VAL A 1 70 ? 13.871 2.189 -0.678 1.00 74.00 70 VAL A C 1
ATOM 607 O O . VAL A 1 70 ? 12.909 1.747 -0.053 1.00 74.00 70 VAL A O 1
ATOM 610 N N . SER A 1 71 ? 13.809 3.329 -1.368 1.00 72.94 71 SER A N 1
ATOM 611 C CA . SER A 1 71 ? 12.607 4.158 -1.406 1.00 72.94 71 SER A CA 1
ATOM 612 C C . SER A 1 71 ? 11.458 3.491 -2.155 1.00 72.94 71 SER A C 1
ATOM 614 O O . SER A 1 71 ? 10.325 3.629 -1.711 1.00 72.94 71 SER A O 1
ATOM 616 N N . ASN A 1 72 ? 11.720 2.735 -3.224 1.00 76.12 72 ASN A N 1
ATOM 617 C CA . ASN A 1 72 ? 10.687 1.993 -3.944 1.00 76.12 72 ASN A CA 1
ATOM 618 C C . ASN A 1 72 ? 10.168 0.808 -3.104 1.00 76.12 72 ASN A C 1
ATOM 620 O O . ASN A 1 72 ? 8.976 0.733 -2.803 1.00 76.12 72 ASN A O 1
ATOM 624 N N . LEU A 1 73 ? 11.080 -0.024 -2.582 1.00 79.25 73 LEU A N 1
ATOM 625 C CA . LEU A 1 73 ? 10.722 -1.193 -1.774 1.00 79.25 73 LEU A CA 1
ATOM 626 C C . LEU A 1 73 ? 9.975 -0.802 -0.489 1.00 79.25 73 LEU A C 1
ATOM 628 O O . LEU A 1 73 ? 8.919 -1.350 -0.168 1.00 79.25 73 LEU A O 1
ATOM 632 N N . LEU A 1 74 ? 10.527 0.153 0.268 1.00 82.75 74 LEU A N 1
ATOM 633 C CA . LEU A 1 74 ? 9.905 0.623 1.503 1.00 82.75 74 LEU A CA 1
ATOM 634 C C . LEU A 1 74 ? 8.716 1.533 1.228 1.00 82.75 74 LEU A C 1
ATOM 636 O O . LEU A 1 74 ? 7.781 1.516 2.017 1.00 82.75 74 LEU A O 1
ATOM 640 N N . GLY A 1 75 ? 8.725 2.312 0.148 1.00 83.31 75 GLY A N 1
ATOM 641 C CA . GLY A 1 75 ? 7.632 3.213 -0.214 1.00 83.31 75 GLY A CA 1
ATOM 642 C C . GLY A 1 75 ? 6.330 2.460 -0.444 1.00 83.31 75 GLY A C 1
ATOM 643 O O . GLY A 1 75 ? 5.309 2.845 0.121 1.00 83.31 75 GLY A O 1
ATOM 644 N N . ASN A 1 76 ? 6.386 1.337 -1.158 1.00 85.94 76 ASN A N 1
ATOM 645 C CA . ASN A 1 76 ? 5.223 0.488 -1.417 1.00 85.94 76 ASN A CA 1
ATOM 6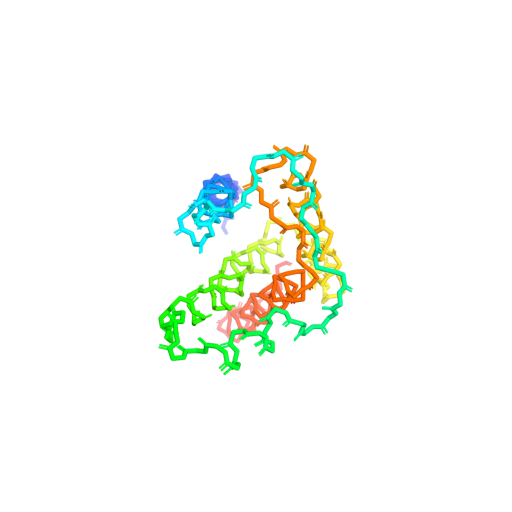46 C C . ASN A 1 76 ? 4.695 -0.164 -0.125 1.00 85.94 76 ASN A C 1
ATOM 648 O O . ASN A 1 76 ? 3.523 -0.019 0.239 1.00 85.94 76 ASN A O 1
ATOM 652 N N . VAL A 1 77 ? 5.586 -0.742 0.690 1.00 89.69 77 VAL A N 1
ATOM 653 C CA . VAL A 1 77 ? 5.206 -1.308 1.998 1.00 89.69 77 VAL A CA 1
ATOM 654 C C . VAL A 1 77 ? 4.630 -0.237 2.937 1.00 89.69 77 VAL A C 1
ATOM 656 O O . VAL A 1 77 ? 3.550 -0.418 3.503 1.00 89.69 77 VAL A O 1
ATOM 659 N N . ILE A 1 78 ? 5.330 0.887 3.117 1.00 89.94 78 ILE A N 1
ATOM 660 C CA . ILE A 1 78 ? 4.933 1.978 4.020 1.00 89.94 78 ILE A CA 1
ATOM 661 C C . ILE A 1 78 ? 3.648 2.639 3.529 1.00 89.94 78 ILE A C 1
ATOM 663 O O . ILE A 1 78 ? 2.784 2.959 4.344 1.00 89.94 78 ILE A O 1
ATOM 667 N N . GLY A 1 79 ? 3.490 2.794 2.215 1.00 89.56 79 GLY A N 1
ATOM 668 C CA . GLY A 1 79 ? 2.306 3.358 1.585 1.00 89.56 79 GLY A CA 1
ATOM 669 C C . GLY A 1 79 ? 1.039 2.597 1.956 1.00 89.56 79 GLY A C 1
ATOM 670 O O . GLY A 1 79 ? 0.022 3.228 2.233 1.00 89.56 79 GLY A O 1
ATOM 671 N N . PHE A 1 80 ? 1.100 1.268 2.068 1.00 93.12 80 PHE A N 1
ATOM 672 C CA . PHE A 1 80 ? -0.049 0.421 2.413 1.00 93.12 80 PHE A CA 1
ATOM 673 C C . PHE A 1 80 ? -0.223 0.146 3.921 1.00 93.12 80 PHE A C 1
ATOM 675 O O . PHE A 1 80 ? -1.271 -0.370 4.330 1.00 93.12 80 PHE A O 1
ATOM 682 N N . LEU A 1 81 ? 0.727 0.540 4.781 1.00 93.12 81 LEU A N 1
ATOM 683 C CA . LEU A 1 81 ? 0.582 0.412 6.243 1.00 93.12 81 LEU A CA 1
ATOM 684 C C . LEU A 1 81 ? -0.689 1.110 6.777 1.00 93.12 81 LEU A C 1
ATOM 686 O O . LEU A 1 81 ? -1.448 0.472 7.517 1.00 93.12 81 LEU A O 1
ATOM 690 N N . PRO A 1 82 ? -0.990 2.382 6.428 1.00 91.00 82 PRO A N 1
ATOM 691 C CA . PRO A 1 82 ? -2.182 3.050 6.938 1.00 91.00 82 PRO A CA 1
ATOM 692 C C . PRO A 1 82 ? -3.468 2.402 6.426 1.00 91.00 82 PRO A C 1
ATOM 694 O O . PRO A 1 82 ? -4.436 2.325 7.180 1.00 91.00 82 PRO A O 1
ATOM 697 N N . PHE A 1 83 ? -3.480 1.871 5.198 1.00 91.44 83 PHE A N 1
ATOM 698 C CA . PHE A 1 83 ? -4.608 1.099 4.676 1.00 91.44 83 PHE A CA 1
ATOM 699 C C . PHE A 1 83 ? -4.924 -0.098 5.580 1.00 91.44 83 PHE A C 1
ATOM 701 O O . PHE A 1 83 ? -6.044 -0.214 6.084 1.00 91.44 83 PHE A O 1
ATOM 708 N N . GLY A 1 84 ? -3.923 -0.934 5.870 1.00 90.62 84 GLY A N 1
ATOM 709 C CA . GLY A 1 84 ? -4.073 -2.097 6.749 1.00 90.62 84 GLY A CA 1
ATOM 710 C C . GLY A 1 84 ? -4.479 -1.750 8.185 1.00 90.62 84 GLY A C 1
ATOM 711 O O . GLY A 1 84 ? -5.213 -2.501 8.830 1.00 90.62 84 GLY A O 1
ATOM 712 N N . PHE A 1 85 ? -4.036 -0.593 8.683 1.00 90.44 85 PHE A N 1
ATOM 713 C CA . PHE A 1 85 ? -4.336 -0.130 10.037 1.00 90.44 85 PHE A CA 1
ATOM 714 C C . PHE A 1 85 ? -5.733 0.492 10.171 1.00 90.44 85 PHE A C 1
ATOM 716 O O . PHE A 1 85 ? -6.445 0.238 11.145 1.00 90.44 85 PHE A O 1
ATOM 723 N N . ILE A 1 86 ? -6.132 1.335 9.216 1.00 87.94 86 ILE A N 1
ATOM 724 C CA . ILE A 1 86 ? -7.343 2.162 9.301 1.00 87.94 86 ILE A CA 1
ATOM 725 C C . ILE A 1 86 ? -8.585 1.380 8.854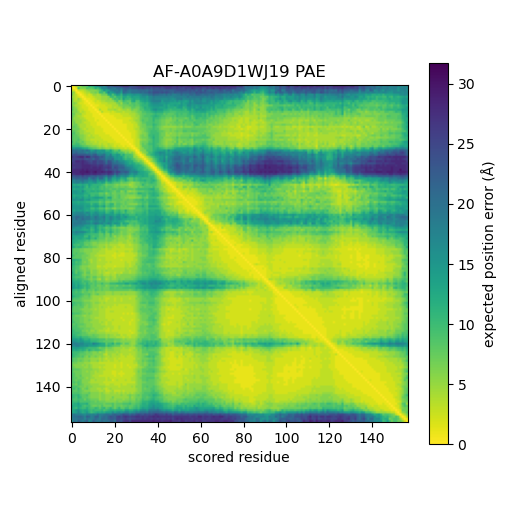 1.00 87.94 86 ILE A C 1
ATOM 727 O O . ILE A 1 86 ? -9.659 1.542 9.446 1.00 87.94 86 ILE A O 1
ATOM 731 N N . LEU A 1 87 ? -8.467 0.491 7.862 1.00 87.44 87 LEU A N 1
ATOM 732 C CA . LEU A 1 87 ? -9.610 -0.260 7.331 1.00 87.44 87 LEU A CA 1
ATOM 733 C C . LEU A 1 87 ? -10.389 -1.056 8.414 1.00 87.44 87 LEU A C 1
ATOM 735 O O . LEU A 1 87 ? -11.615 -0.906 8.481 1.00 87.44 87 LEU A O 1
ATOM 739 N N . PRO A 1 88 ? -9.740 -1.793 9.344 1.00 85.44 88 PRO A N 1
ATOM 740 C CA . PRO A 1 88 ? -10.408 -2.483 10.461 1.00 85.44 88 PRO A CA 1
ATOM 741 C C . PRO A 1 88 ? -11.015 -1.551 11.529 1.00 85.44 88 PRO A C 1
ATOM 743 O O . PRO A 1 88 ? -11.869 -1.970 12.332 1.00 85.44 88 PRO A O 1
ATOM 746 N N . VAL A 1 89 ? -10.544 -0.298 11.597 1.00 82.31 89 VAL A N 1
ATOM 747 C CA . VAL A 1 89 ? -11.051 0.736 12.515 1.00 82.31 89 VAL A CA 1
ATOM 748 C C . VAL A 1 89 ? -12.388 1.269 12.005 1.00 82.31 89 VAL A C 1
ATOM 750 O O . VAL A 1 89 ? -13.345 1.377 12.781 1.00 82.31 89 VAL A O 1
ATOM 753 N N . ILE A 1 90 ? -12.472 1.564 10.705 1.00 80.25 90 ILE A N 1
ATOM 754 C CA . ILE A 1 90 ? -13.678 2.101 10.062 1.00 80.25 90 ILE A CA 1
ATOM 755 C C . ILE A 1 90 ? -14.734 0.998 9.916 1.00 80.25 90 ILE A C 1
ATOM 757 O O . ILE A 1 90 ? -15.876 1.151 10.383 1.00 80.25 90 ILE A O 1
ATOM 761 N N . PHE A 1 91 ? -14.335 -0.136 9.333 1.00 81.12 91 PHE A N 1
ATOM 762 C CA . PHE A 1 91 ? -15.218 -1.243 8.996 1.00 81.12 91 PHE A CA 1
ATOM 763 C C . PHE A 1 91 ? -14.958 -2.446 9.901 1.00 81.12 91 PHE A C 1
ATOM 765 O O . PHE A 1 91 ? -13.954 -3.144 9.790 1.00 81.12 91 PHE A O 1
ATOM 772 N N . ARG A 1 92 ? -15.918 -2.751 10.780 1.00 76.00 92 ARG A N 1
ATOM 773 C CA . ARG A 1 92 ? -15.816 -3.909 11.688 1.00 76.00 92 ARG A CA 1
ATOM 774 C C . ARG A 1 92 ? -15.703 -5.244 10.951 1.00 76.00 92 ARG A C 1
ATOM 776 O O . ARG A 1 92 ? -15.099 -6.164 11.491 1.00 76.00 92 ARG A O 1
ATOM 783 N N . ASN A 1 93 ? -16.255 -5.327 9.743 1.00 75.56 93 ASN A N 1
ATOM 784 C CA . ASN A 1 93 ? -16.231 -6.529 8.915 1.00 75.56 93 ASN A CA 1
ATOM 785 C C . ASN A 1 93 ? -14.822 -6.821 8.362 1.00 75.56 93 ASN A C 1
ATOM 787 O O . ASN A 1 93 ? -14.511 -7.974 8.099 1.00 75.56 93 ASN A O 1
ATOM 791 N N . PHE A 1 94 ? -13.941 -5.815 8.278 1.00 76.69 94 PHE A N 1
ATOM 792 C CA . PHE A 1 94 ? -12.555 -5.949 7.808 1.00 76.69 94 PHE A CA 1
ATOM 793 C C . PHE A 1 94 ? -11.560 -6.184 8.955 1.00 76.69 94 PHE A C 1
ATOM 795 O O . PHE A 1 94 ? -10.421 -5.737 8.924 1.00 76.69 94 PHE A O 1
ATOM 802 N N . ARG A 1 95 ? -11.989 -6.889 10.007 1.00 81.56 95 ARG A N 1
ATOM 803 C CA . ARG A 1 95 ? -11.132 -7.251 11.151 1.00 81.56 95 ARG A CA 1
ATOM 804 C C . ARG A 1 95 ? -10.565 -8.662 11.074 1.00 81.56 95 ARG A C 1
ATOM 806 O O . ARG A 1 95 ? -10.007 -9.123 12.064 1.00 81.56 95 ARG A O 1
ATOM 813 N N . SER A 1 96 ? -10.720 -9.342 9.944 1.00 89.56 96 SER A N 1
ATOM 814 C CA . SER A 1 96 ? -10.074 -10.624 9.671 1.00 89.56 96 SER A CA 1
ATOM 815 C C . SER A 1 96 ? -8.771 -10.395 8.915 1.00 89.56 96 SER A C 1
ATOM 817 O O . SER A 1 96 ? -8.734 -9.577 7.995 1.00 89.56 96 SER A O 1
ATOM 819 N N . PHE A 1 97 ? -7.739 -11.165 9.264 1.00 90.25 97 PHE A N 1
ATOM 820 C CA . PHE A 1 97 ? -6.473 -11.209 8.533 1.00 90.25 97 PHE A CA 1
ATOM 821 C C . PHE A 1 97 ? -6.700 -11.401 7.027 1.00 90.25 97 PHE A C 1
ATOM 823 O O . PHE A 1 97 ? -6.200 -10.621 6.222 1.00 90.25 97 PHE A O 1
ATOM 830 N N . TRP A 1 98 ? -7.540 -12.372 6.650 1.00 91.56 98 TRP A N 1
ATOM 831 C CA . TRP A 1 98 ? -7.844 -12.665 5.248 1.00 91.56 98 TRP A CA 1
ATOM 832 C C . TRP A 1 98 ? -8.524 -11.493 4.542 1.00 91.56 98 TRP A C 1
ATOM 834 O O . TRP A 1 98 ? -8.196 -11.195 3.401 1.00 91.56 98 TRP A O 1
ATOM 844 N N . SER A 1 99 ? -9.431 -10.783 5.219 1.00 90.50 99 SER A N 1
ATOM 845 C CA . SER A 1 99 ? -10.103 -9.618 4.632 1.00 90.50 99 SER A CA 1
ATOM 846 C C . SER A 1 99 ? -9.130 -8.480 4.332 1.00 90.50 99 SER A C 1
ATOM 848 O O . SER A 1 99 ? -9.297 -7.805 3.322 1.00 90.50 99 SER A O 1
ATOM 850 N N . ILE A 1 100 ? -8.120 -8.270 5.182 1.00 93.25 100 ILE A N 1
ATOM 851 C CA . ILE A 1 100 ? -7.088 -7.258 4.929 1.00 93.25 100 ILE A CA 1
ATOM 852 C C . ILE A 1 100 ? -6.123 -7.717 3.848 1.00 93.25 100 ILE A C 1
ATOM 854 O O . ILE A 1 100 ? -5.811 -6.930 2.965 1.00 93.25 100 ILE A O 1
ATOM 858 N N . MET A 1 101 ? -5.688 -8.974 3.887 1.00 93.69 101 MET A N 1
ATOM 859 C CA . MET A 1 101 ? -4.788 -9.520 2.877 1.00 93.69 101 MET A CA 1
ATOM 860 C C . MET A 1 101 ? -5.417 -9.441 1.480 1.00 93.69 101 MET A C 1
ATOM 862 O O . MET A 1 101 ? -4.833 -8.844 0.582 1.00 93.69 101 MET A O 1
ATOM 866 N N . PHE A 1 102 ? -6.637 -9.965 1.304 1.00 94.25 102 PHE A N 1
ATOM 867 C CA . PHE A 1 102 ? -7.339 -9.895 0.020 1.00 94.25 102 PHE A CA 1
ATOM 868 C C . PHE A 1 102 ? -7.739 -8.465 -0.344 1.00 94.25 102 PHE A C 1
ATOM 870 O O . PHE A 1 102 ? -7.638 -8.092 -1.505 1.00 94.25 102 PHE A O 1
ATOM 877 N N . GLY A 1 103 ? -8.162 -7.648 0.625 1.00 92.56 103 GLY A N 1
ATOM 878 C CA . GLY A 1 103 ? -8.494 -6.245 0.377 1.00 92.56 103 GLY A CA 1
ATOM 879 C C . GLY A 1 103 ? -7.285 -5.427 -0.084 1.00 92.56 103 GLY A C 1
ATOM 880 O O . GLY A 1 103 ? -7.406 -4.651 -1.024 1.00 92.56 103 GLY A O 1
ATOM 881 N N . GLY A 1 104 ? -6.124 -5.634 0.541 1.00 93.44 104 GLY A N 1
ATOM 882 C CA . GLY A 1 104 ? -4.859 -5.002 0.171 1.00 93.44 104 GLY A CA 1
ATOM 883 C C . GLY A 1 104 ? -4.369 -5.468 -1.194 1.00 93.44 104 GLY A C 1
ATOM 884 O O . GLY A 1 104 ? -4.052 -4.630 -2.032 1.00 93.44 104 GLY A O 1
ATOM 885 N N . PHE A 1 105 ? -4.410 -6.778 -1.454 1.00 94.75 105 PHE A N 1
ATOM 886 C CA . PHE A 1 105 ? -4.063 -7.343 -2.757 1.00 94.75 105 PHE A CA 1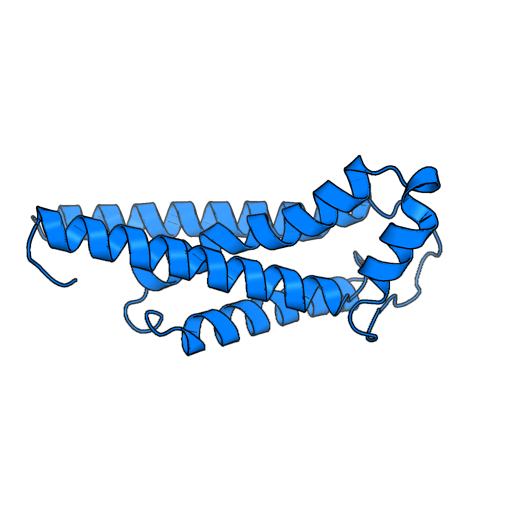
ATOM 887 C C . PHE A 1 105 ? -4.960 -6.806 -3.877 1.00 94.75 105 PHE A C 1
ATOM 889 O O . PHE A 1 105 ? -4.455 -6.328 -4.885 1.00 94.75 105 PHE A O 1
ATOM 896 N N . LEU A 1 106 ? -6.288 -6.835 -3.703 1.00 94.81 106 LEU A N 1
ATOM 897 C CA . LEU A 1 106 ? -7.232 -6.342 -4.711 1.00 94.81 106 LEU A CA 1
ATOM 898 C C . LEU A 1 106 ? -7.102 -4.836 -4.935 1.00 94.81 106 LEU A C 1
ATOM 900 O O . LEU A 1 106 ? -7.230 -4.378 -6.067 1.00 94.81 106 LEU A O 1
ATOM 904 N N . PHE A 1 107 ? -6.852 -4.066 -3.874 1.00 92.50 107 PHE A N 1
ATOM 905 C CA . PHE A 1 107 ? -6.620 -2.633 -4.004 1.00 92.50 107 PHE A CA 1
ATOM 906 C C . PHE A 1 107 ? -5.314 -2.347 -4.750 1.00 92.50 107 PHE A C 1
ATOM 908 O O . PHE A 1 107 ? -5.324 -1.539 -5.672 1.00 92.50 107 PHE A O 1
ATOM 915 N N . SER A 1 108 ? -4.229 -3.059 -4.433 1.00 93.12 108 SER A N 1
ATOM 916 C CA . SER A 1 108 ? -2.979 -2.949 -5.186 1.00 93.12 108 SER A CA 1
ATOM 917 C C . SER A 1 108 ? -3.171 -3.358 -6.645 1.00 93.12 108 SER A C 1
ATOM 919 O O . SER A 1 108 ? -2.766 -2.624 -7.532 1.00 93.12 108 SER A O 1
ATOM 921 N N . LEU A 1 109 ? -3.868 -4.467 -6.909 1.00 92.81 109 LEU A N 1
ATOM 922 C CA . LEU A 1 109 ? -4.167 -4.932 -8.265 1.00 92.81 109 LEU A CA 1
ATOM 923 C C . LEU A 1 109 ? -4.954 -3.899 -9.064 1.00 92.81 109 LEU A C 1
ATOM 925 O O . LEU A 1 109 ? -4.671 -3.690 -10.241 1.00 92.81 109 LEU A O 1
ATOM 929 N N . LEU A 1 110 ? -5.925 -3.241 -8.430 1.00 92.19 110 LEU A N 1
ATOM 930 C CA . LEU A 1 110 ? -6.666 -2.152 -9.051 1.00 92.19 110 LEU A CA 1
ATOM 931 C C . LEU A 1 110 ? -5.735 -0.992 -9.419 1.00 92.19 110 LEU A C 1
ATOM 933 O O . LEU A 1 110 ? -5.835 -0.487 -10.533 1.00 92.19 110 LEU A O 1
ATOM 937 N N . VAL A 1 111 ? -4.840 -0.586 -8.514 1.00 89.50 111 VAL A N 1
ATOM 938 C CA . VAL A 1 111 ? -3.897 0.513 -8.766 1.00 89.50 111 VAL A CA 1
ATOM 939 C C . VAL A 1 111 ? -2.946 0.173 -9.917 1.00 89.50 111 VAL A C 1
ATOM 941 O O . VAL A 1 111 ? -2.939 0.910 -10.902 1.00 89.50 111 VAL A O 1
ATOM 944 N N . GLU A 1 112 ? -2.283 -0.984 -9.866 1.00 88.31 112 GLU A N 1
ATOM 945 C CA . GLU A 1 112 ? -1.378 -1.465 -10.924 1.00 88.31 112 GLU A CA 1
ATOM 946 C C . GLU A 1 112 ? -2.091 -1.566 -12.282 1.00 88.31 112 GLU A C 1
ATOM 948 O O . GLU A 1 112 ? -1.573 -1.169 -13.327 1.00 88.31 112 GLU A O 1
ATOM 953 N N . THR A 1 113 ? -3.336 -2.058 -12.289 1.00 88.62 113 THR A N 1
ATOM 954 C CA . THR A 1 113 ? -4.137 -2.163 -13.518 1.00 88.62 113 THR A CA 1
ATOM 955 C C . THR A 1 113 ? -4.481 -0.783 -14.076 1.00 88.62 113 THR A C 1
ATOM 957 O O . THR A 1 113 ? -4.421 -0.581 -15.289 1.00 88.62 113 THR A O 1
ATOM 960 N N . ILE A 1 114 ? -4.831 0.185 -13.220 1.00 87.38 114 ILE A N 1
ATOM 961 C CA . ILE A 1 114 ? -5.085 1.562 -13.660 1.00 87.38 114 ILE A CA 1
ATOM 962 C C . ILE A 1 114 ? -3.802 2.162 -14.237 1.00 87.38 114 ILE A C 1
ATOM 964 O O . ILE A 1 114 ? -3.865 2.762 -15.309 1.00 87.38 114 ILE A O 1
ATOM 968 N N . GLN A 1 115 ? -2.651 1.979 -13.587 1.00 82.38 115 GLN A N 1
ATOM 969 C CA . GLN A 1 115 ? -1.359 2.477 -14.074 1.00 82.38 115 GLN A CA 1
ATOM 970 C C . GLN A 1 115 ? -1.009 1.900 -15.451 1.00 82.38 115 GLN A C 1
ATOM 972 O O . GLN A 1 115 ? -0.646 2.655 -16.355 1.00 82.38 115 GLN A O 1
ATOM 977 N N . LEU A 1 116 ? -1.231 0.597 -15.645 1.00 83.88 116 LEU A N 1
ATOM 978 C CA . LEU A 1 116 ? -1.030 -0.085 -16.923 1.00 83.88 116 LEU A CA 1
ATOM 979 C C . LEU A 1 116 ? -1.965 0.438 -18.021 1.00 83.88 116 LEU A C 1
ATOM 981 O O . LEU A 1 116 ? -1.523 0.736 -19.130 1.00 83.88 116 LEU A O 1
ATOM 985 N N . VAL A 1 117 ? -3.266 0.557 -17.731 1.00 85.38 117 VAL A N 1
ATOM 986 C CA . VAL A 1 117 ? -4.277 1.004 -18.707 1.00 85.38 117 VAL A CA 1
ATOM 987 C C . VAL A 1 117 ? -4.071 2.467 -19.091 1.00 85.38 117 VAL A C 1
ATOM 989 O O . VAL A 1 117 ? -4.215 2.824 -20.259 1.00 85.38 117 VAL A O 1
ATOM 992 N N . THR A 1 118 ? -3.713 3.308 -18.122 1.00 80.38 118 THR A N 1
ATOM 993 C CA . THR A 1 118 ? -3.436 4.735 -18.345 1.00 80.38 118 THR A CA 1
ATOM 994 C C . THR A 1 118 ? -2.034 4.990 -18.898 1.00 80.38 118 THR A C 1
ATOM 996 O O . THR A 1 118 ? -1.742 6.120 -19.281 1.00 80.38 118 THR A O 1
ATOM 999 N N . LYS A 1 119 ? -1.191 3.948 -18.995 1.00 75.19 119 LYS A N 1
ATOM 1000 C CA . LYS A 1 119 ? 0.200 4.007 -19.472 1.00 75.19 119 LYS A CA 1
ATOM 1001 C C . LYS A 1 119 ? 1.069 5.021 -18.718 1.00 75.19 119 LYS A C 1
ATOM 1003 O O . LYS A 1 119 ? 2.041 5.533 -19.263 1.00 75.19 119 LYS A O 1
ATOM 1008 N N . VAL A 1 120 ? 0.704 5.328 -17.476 1.00 72.81 120 VAL A N 1
ATOM 1009 C CA . VAL A 1 120 ? 1.456 6.245 -16.602 1.00 72.81 120 VAL A CA 1
ATOM 1010 C C . VAL A 1 120 ? 2.515 5.517 -15.774 1.00 72.81 120 VAL A C 1
ATOM 1012 O O . VAL A 1 120 ? 3.388 6.170 -15.212 1.00 72.81 120 VAL A O 1
ATOM 1015 N N . GLY A 1 121 ? 2.437 4.184 -15.706 1.00 72.44 121 GLY A N 1
ATOM 1016 C CA . GLY A 1 121 ? 3.318 3.336 -14.909 1.00 72.44 121 GLY A CA 1
ATOM 1017 C C . GLY A 1 121 ? 3.486 1.933 -15.495 1.00 72.44 121 GLY A C 1
ATOM 1018 O O . GLY A 1 121 ? 2.934 1.613 -16.553 1.00 72.44 121 GLY A O 1
ATOM 1019 N N . CYS A 1 122 ? 4.267 1.105 -14.804 1.00 74.56 122 CYS A N 1
ATOM 1020 C CA . CYS A 1 122 ? 4.540 -0.285 -15.177 1.00 74.56 122 CYS A CA 1
ATOM 1021 C C . CYS A 1 122 ? 3.816 -1.214 -14.207 1.00 74.56 122 CYS A C 1
ATOM 1023 O O . CYS A 1 122 ? 4.029 -1.090 -13.011 1.00 74.56 122 CYS A O 1
ATOM 1025 N N . PHE A 1 123 ? 3.022 -2.161 -14.713 1.00 83.38 123 PHE A N 1
ATOM 1026 C CA . PHE A 1 123 ? 2.399 -3.167 -13.849 1.00 83.38 123 PHE A CA 1
ATOM 1027 C C . PHE A 1 123 ? 3.481 -4.055 -13.239 1.00 83.38 123 PHE A C 1
ATOM 1029 O O . PHE A 1 123 ? 4.144 -4.771 -13.991 1.00 83.38 123 PHE A O 1
ATOM 1036 N N . ASP A 1 124 ? 3.642 -4.066 -11.920 1.00 83.50 124 ASP A N 1
ATOM 1037 C CA . ASP A 1 124 ? 4.673 -4.871 -11.263 1.00 83.50 124 ASP A CA 1
ATOM 1038 C C . ASP A 1 124 ? 4.096 -5.831 -10.215 1.00 83.50 124 ASP A C 1
ATOM 1040 O O . ASP A 1 124 ? 3.484 -5.451 -9.215 1.00 83.50 124 ASP A O 1
ATOM 1044 N N . VAL A 1 125 ? 4.316 -7.132 -10.427 1.00 87.81 125 VAL A N 1
ATOM 1045 C CA . VAL A 1 125 ? 3.932 -8.162 -9.453 1.00 87.81 125 VAL A CA 1
ATOM 1046 C C . VAL A 1 125 ? 4.710 -8.021 -8.141 1.00 87.81 125 VAL A C 1
ATOM 1048 O O . VAL A 1 125 ? 4.181 -8.390 -7.089 1.00 87.81 125 VAL A O 1
ATOM 1051 N N . ASP A 1 126 ? 5.920 -7.458 -8.165 1.00 88.19 126 ASP A N 1
ATOM 1052 C CA . ASP A 1 126 ? 6.691 -7.203 -6.945 1.00 88.19 126 ASP A CA 1
ATOM 1053 C C . ASP A 1 126 ? 5.983 -6.157 -6.077 1.00 88.19 126 ASP A C 1
ATOM 1055 O O . ASP A 1 126 ? 5.846 -6.349 -4.865 1.00 88.19 126 AS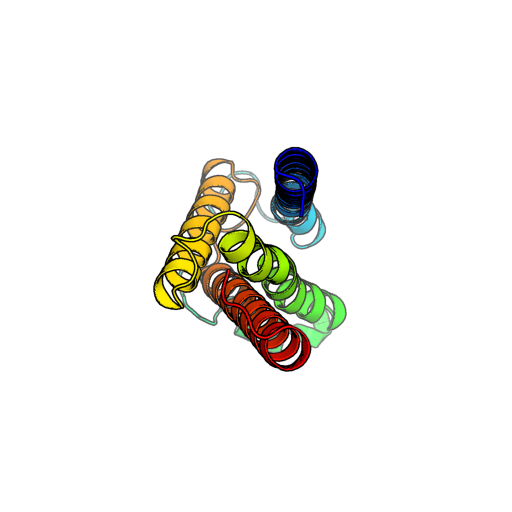P A O 1
ATOM 1059 N N . ASP A 1 127 ? 5.410 -5.128 -6.700 1.00 88.06 127 ASP A N 1
ATOM 1060 C CA . ASP A 1 127 ? 4.666 -4.070 -6.020 1.00 88.06 127 ASP A CA 1
ATOM 1061 C C . ASP A 1 127 ? 3.353 -4.591 -5.430 1.00 88.06 127 ASP A C 1
ATOM 1063 O O . ASP A 1 127 ? 3.043 -4.298 -4.271 1.00 88.06 127 ASP A O 1
ATOM 1067 N N . LEU A 1 128 ? 2.647 -5.494 -6.126 1.00 91.38 128 LEU A N 1
ATOM 1068 C CA . LEU A 1 128 ? 1.499 -6.216 -5.553 1.00 91.38 128 LEU A CA 1
ATOM 1069 C C . LEU A 1 128 ? 1.861 -6.956 -4.263 1.00 91.38 128 LEU A C 1
ATOM 1071 O O . LEU A 1 128 ? 1.097 -6.936 -3.288 1.00 91.38 128 LEU A O 1
ATOM 1075 N N . ILE A 1 129 ? 3.013 -7.629 -4.250 1.00 91.81 129 ILE A N 1
ATOM 1076 C CA . ILE A 1 129 ? 3.489 -8.381 -3.087 1.00 91.81 129 ILE A CA 1
ATOM 1077 C C . ILE A 1 129 ? 3.830 -7.412 -1.950 1.00 91.81 129 ILE A C 1
ATOM 1079 O O . ILE A 1 129 ? 3.364 -7.603 -0.824 1.00 91.81 129 ILE A O 1
ATOM 1083 N N . LEU A 1 130 ? 4.592 -6.355 -2.232 1.00 92.56 130 LEU A N 1
ATOM 1084 C CA . LEU A 1 130 ? 5.030 -5.370 -1.240 1.00 92.56 130 LEU A CA 1
ATOM 1085 C C . LEU A 1 130 ? 3.860 -4.597 -0.628 1.00 92.56 130 LEU A C 1
ATOM 1087 O O . LEU A 1 130 ? 3.779 -4.464 0.593 1.00 92.56 130 LEU A O 1
ATOM 1091 N N . ASN A 1 131 ? 2.906 -4.166 -1.445 1.00 94.44 131 ASN A N 1
ATOM 1092 C CA . ASN A 1 131 ? 1.701 -3.474 -0.999 1.00 94.44 131 ASN A CA 1
ATOM 1093 C C . ASN A 1 131 ? 0.809 -4.388 -0.146 1.00 94.44 131 ASN A C 1
ATOM 1095 O O . ASN A 1 131 ? 0.303 -3.985 0.907 1.00 94.44 131 ASN A O 1
ATOM 1099 N N . THR A 1 132 ? 0.674 -5.662 -0.533 1.00 95.25 132 THR A N 1
ATOM 1100 C CA . THR A 1 132 ? -0.041 -6.661 0.278 1.00 95.25 132 THR A CA 1
ATOM 1101 C C . THR A 1 132 ? 0.655 -6.884 1.624 1.00 95.25 132 THR A C 1
ATOM 1103 O O . THR A 1 132 ? -0.010 -6.936 2.663 1.00 95.25 132 THR A O 1
ATOM 1106 N N . LEU A 1 133 ? 1.991 -6.955 1.642 1.00 95.62 133 LEU A N 1
ATOM 1107 C CA . LEU A 1 133 ? 2.777 -7.032 2.876 1.00 95.62 133 LEU A CA 1
ATOM 1108 C C . LEU A 1 133 ? 2.588 -5.783 3.746 1.00 95.62 133 LEU A C 1
ATOM 1110 O O . LEU A 1 133 ? 2.372 -5.914 4.951 1.00 95.62 133 LEU A O 1
ATOM 1114 N N . GLY A 1 134 ? 2.587 -4.590 3.151 1.00 95.31 134 GLY A N 1
ATOM 1115 C CA . GLY A 1 134 ? 2.277 -3.333 3.832 1.00 95.31 134 GLY A CA 1
ATOM 1116 C C . GLY A 1 134 ? 0.90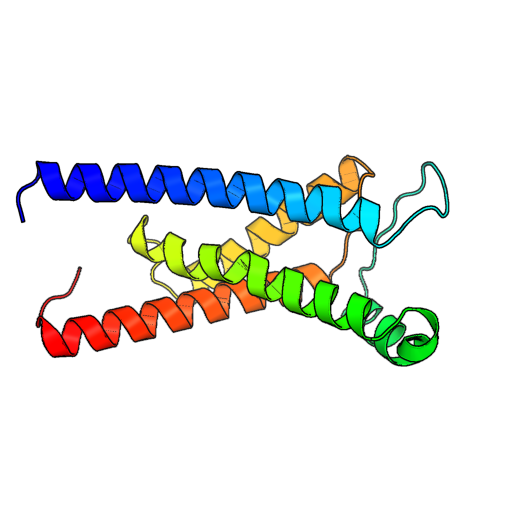7 -3.360 4.510 1.00 95.31 134 GLY A C 1
ATOM 1117 O O . GLY A 1 134 ? 0.789 -3.054 5.698 1.00 95.31 134 GLY A O 1
ATOM 1118 N N . ALA A 1 135 ? -0.126 -3.828 3.808 1.00 95.81 135 ALA A N 1
ATOM 1119 C CA . ALA A 1 135 ? -1.464 -3.976 4.376 1.00 95.81 135 ALA A CA 1
ATOM 1120 C C . ALA A 1 135 ? -1.490 -4.966 5.558 1.00 95.81 135 ALA A C 1
ATOM 1122 O O . ALA A 1 135 ? -2.100 -4.689 6.595 1.00 95.81 135 ALA A O 1
ATOM 1123 N N . ILE A 1 136 ? -0.793 -6.102 5.446 1.00 96.19 136 ILE A N 1
ATOM 1124 C CA . ILE A 1 136 ? -0.676 -7.078 6.540 1.00 96.19 136 ILE A CA 1
ATOM 1125 C C . ILE A 1 136 ? 0.018 -6.453 7.756 1.00 96.19 136 ILE A C 1
ATOM 1127 O O . ILE A 1 136 ? -0.500 -6.546 8.872 1.00 96.19 136 ILE A O 1
ATOM 1131 N N . LEU A 1 137 ? 1.161 -5.791 7.561 1.00 96.50 137 LEU A N 1
ATOM 1132 C CA . LEU A 1 137 ? 1.915 -5.145 8.637 1.00 96.50 137 LEU A CA 1
ATOM 1133 C C . LEU A 1 137 ? 1.091 -4.046 9.325 1.00 96.50 137 LEU A C 1
ATOM 1135 O O . LEU A 1 137 ? 1.080 -3.955 10.555 1.00 96.50 137 LEU A O 1
ATOM 1139 N N . GLY A 1 138 ? 0.325 -3.270 8.554 1.00 95.12 138 GLY A N 1
ATOM 1140 C CA . GLY A 1 138 ? -0.602 -2.269 9.077 1.00 95.12 138 GLY A CA 1
ATOM 1141 C C . GLY A 1 138 ? -1.685 -2.883 9.966 1.00 95.12 138 GLY A C 1
ATOM 1142 O O . GLY A 1 138 ? -1.987 -2.372 11.048 1.00 95.12 138 GLY A O 1
ATOM 1143 N N . TYR A 1 139 ? -2.231 -4.029 9.559 1.00 95.06 139 TYR A N 1
ATOM 1144 C CA . TYR A 1 139 ? -3.207 -4.761 10.362 1.00 95.06 139 TYR A CA 1
ATOM 1145 C C . TYR A 1 139 ? -2.604 -5.364 11.633 1.00 95.06 139 TYR A C 1
ATOM 1147 O O . TYR A 1 139 ? -3.232 -5.306 12.692 1.00 95.06 139 TYR A O 1
ATOM 1155 N N . LEU A 1 140 ? -1.373 -5.879 11.578 1.00 94.56 140 LEU A N 1
ATOM 1156 C CA . LEU A 1 140 ? -0.657 -6.342 12.770 1.00 94.56 140 LEU A CA 1
ATOM 1157 C C . LEU A 1 140 ? -0.435 -5.199 13.770 1.00 94.56 140 LEU A C 1
ATOM 1159 O O . LEU A 1 140 ? -0.660 -5.382 14.970 1.00 94.56 140 LEU A O 1
ATOM 1163 N N . ALA A 1 141 ? -0.083 -4.004 13.289 1.00 94.19 141 ALA A N 1
ATOM 1164 C CA . ALA A 1 141 ? 0.007 -2.812 14.128 1.00 94.19 141 ALA A CA 1
ATOM 1165 C C . ALA A 1 141 ? -1.352 -2.462 14.763 1.00 94.19 141 ALA A C 1
ATOM 1167 O O . ALA A 1 141 ? -1.428 -2.213 15.969 1.00 94.19 141 ALA A O 1
ATOM 1168 N N . PHE A 1 142 ? -2.451 -2.534 14.001 1.00 91.81 142 PHE A N 1
ATOM 1169 C CA . PHE A 1 142 ? -3.804 -2.356 14.541 1.00 91.81 142 PHE A CA 1
ATOM 1170 C C . PHE A 1 142 ? -4.126 -3.387 15.631 1.00 91.81 142 PHE A C 1
ATOM 1172 O O . PHE A 1 142 ? -4.638 -3.022 16.693 1.00 91.81 142 PHE A O 1
ATOM 1179 N N . MET A 1 143 ? -3.804 -4.664 15.408 1.00 90.88 143 MET A N 1
ATOM 1180 C CA . MET A 1 143 ? -4.012 -5.726 16.393 1.00 90.88 143 MET A CA 1
ATOM 1181 C C . MET A 1 143 ? -3.227 -5.472 17.680 1.00 90.88 143 MET A C 1
ATOM 1183 O O . MET A 1 143 ? -3.769 -5.667 18.771 1.00 90.88 143 MET A O 1
ATOM 1187 N N . LEU A 1 144 ? -1.976 -5.017 17.571 1.00 92.44 144 LEU A N 1
ATOM 1188 C CA . LEU A 1 144 ? -1.146 -4.673 1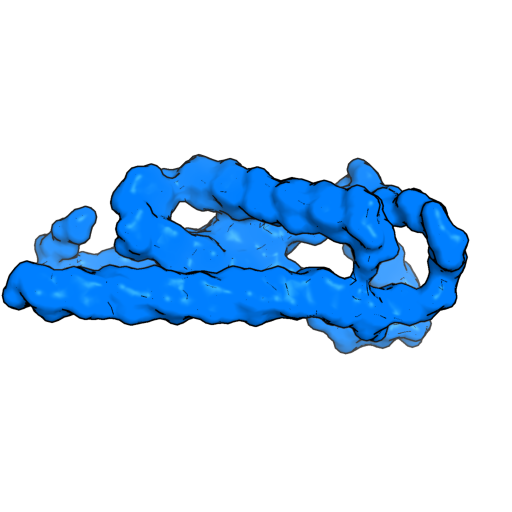8.722 1.00 92.44 144 LEU A CA 1
ATOM 1189 C C . LEU A 1 144 ? -1.765 -3.517 19.519 1.00 92.44 144 LEU A C 1
ATOM 1191 O O . LEU A 1 144 ? -1.947 -3.638 20.732 1.00 92.44 144 LEU A O 1
ATOM 1195 N N . CYS A 1 145 ? -2.177 -2.440 18.846 1.00 88.69 145 CYS A N 1
ATOM 1196 C CA . CYS A 1 145 ? -2.856 -1.311 19.484 1.00 88.69 145 CYS A CA 1
ATOM 1197 C C . CYS A 1 145 ? -4.186 -1.723 20.136 1.00 88.69 145 CYS A C 1
ATOM 1199 O O . CYS A 1 145 ? -4.484 -1.308 21.259 1.00 88.69 145 CYS A O 1
ATOM 1201 N N . ASP A 1 146 ? -4.988 -2.560 19.471 1.00 86.75 146 ASP A N 1
ATOM 1202 C CA . ASP A 1 146 ? -6.247 -3.070 20.019 1.00 86.75 146 ASP A CA 1
ATOM 1203 C C . ASP A 1 146 ? -6.005 -3.954 21.250 1.00 86.75 146 ASP A C 1
ATOM 1205 O O . ASP A 1 146 ? -6.735 -3.838 22.238 1.00 86.75 146 ASP A O 1
ATOM 1209 N N . LYS A 1 147 ? -4.954 -4.787 21.233 1.00 88.12 147 LYS A N 1
ATOM 1210 C CA . LYS A 1 147 ? -4.538 -5.618 22.370 1.00 88.12 147 LYS A CA 1
ATOM 1211 C C . LYS A 1 147 ? -4.106 -4.757 23.555 1.00 88.12 147 LYS A C 1
ATOM 1213 O O . LYS A 1 147 ? -4.636 -4.954 24.646 1.00 88.12 147 LYS A O 1
ATOM 1218 N N . ILE A 1 148 ? -3.229 -3.773 23.341 1.00 88.00 148 ILE A N 1
ATOM 1219 C CA . ILE A 1 148 ? -2.792 -2.831 24.386 1.00 88.00 148 ILE A CA 1
ATOM 1220 C C . ILE A 1 148 ? -3.995 -2.102 24.976 1.00 88.00 148 ILE A C 1
ATOM 1222 O O . ILE A 1 148 ? -4.203 -2.137 26.186 1.00 88.00 148 ILE A O 1
ATOM 1226 N N . ARG A 1 149 ? -4.872 -1.537 24.142 1.00 83.75 149 ARG A N 1
ATOM 1227 C CA . ARG A 1 149 ? -6.074 -0.850 24.631 1.00 83.75 149 ARG A CA 1
ATOM 1228 C C . ARG A 1 149 ? -6.959 -1.761 25.481 1.00 83.75 149 ARG A C 1
ATOM 1230 O O . ARG A 1 149 ? -7.509 -1.309 26.482 1.00 83.75 149 ARG A O 1
ATOM 1237 N N . ARG A 1 150 ? -7.134 -3.030 25.099 1.00 82.25 150 ARG A N 1
ATOM 1238 C CA . ARG A 1 150 ? -7.926 -3.988 25.889 1.00 82.25 150 ARG A CA 1
ATOM 1239 C C . ARG A 1 150 ? -7.304 -4.264 27.254 1.00 82.25 150 ARG A C 1
ATOM 1241 O O . ARG A 1 150 ? -8.069 -4.392 28.203 1.00 82.25 150 ARG A O 1
ATOM 1248 N N . MET A 1 151 ? -5.974 -4.306 27.352 1.00 85.50 151 MET A N 1
ATOM 1249 C CA . MET A 1 151 ? -5.283 -4.451 28.638 1.00 85.50 151 MET A CA 1
ATOM 1250 C C . MET A 1 151 ? -5.571 -3.265 29.570 1.00 85.50 151 MET A C 1
ATOM 1252 O O . MET A 1 151 ? -5.810 -3.480 30.751 1.00 85.50 151 MET A O 1
ATOM 1256 N N . TYR A 1 152 ? -5.636 -2.038 29.041 1.00 80.69 152 TYR A N 1
ATOM 1257 C CA . TYR A 1 152 ? -5.906 -0.836 29.846 1.00 80.69 152 TYR A CA 1
ATOM 1258 C C . TYR A 1 152 ? -7.400 -0.561 30.117 1.00 80.69 152 TYR A C 1
ATOM 1260 O O . TYR A 1 152 ? -7.737 -0.047 31.178 1.00 80.69 152 TYR A O 1
ATOM 1268 N N . TYR A 1 153 ? -8.309 -0.873 29.182 1.00 78.00 153 TYR A N 1
ATOM 1269 C CA . TYR A 1 153 ? -9.718 -0.427 29.235 1.00 78.00 153 TYR A CA 1
ATOM 1270 C C . TYR A 1 153 ? -10.772 -1.553 29.212 1.00 78.00 153 TYR A C 1
ATOM 1272 O O . TYR A 1 153 ? -11.973 -1.275 29.225 1.00 78.00 153 TYR A O 1
ATOM 1280 N N . GLY A 1 154 ? -10.371 -2.825 29.137 1.00 65.38 154 GLY A N 1
ATOM 1281 C CA . GLY A 1 154 ? -11.235 -3.984 29.406 1.00 65.38 154 GLY A CA 1
ATOM 1282 C C . GLY A 1 154 ? -12.399 -4.283 28.441 1.00 65.38 154 GLY A C 1
ATOM 1283 O O . GLY A 1 154 ? -13.117 -5.253 28.674 1.00 65.38 154 GLY A O 1
ATOM 1284 N N . LYS A 1 155 ? -12.637 -3.521 27.356 1.00 57.78 155 LYS A N 1
ATOM 1285 C CA . LYS A 1 155 ? -13.787 -3.761 26.443 1.00 57.78 155 LYS A CA 1
ATOM 1286 C C . LYS A 1 155 ? -13.429 -3.920 24.952 1.00 57.78 155 LYS A C 1
ATOM 1288 O O . LYS A 1 155 ? -12.618 -3.176 24.391 1.00 57.78 155 LYS A O 1
ATOM 1293 N N . LYS A 1 156 ? -14.094 -4.893 24.302 1.00 51.62 156 LYS A N 1
ATOM 1294 C CA . LYS A 1 156 ? -14.108 -5.135 22.840 1.00 51.62 156 LYS A CA 1
ATOM 1295 C C . LYS A 1 156 ? -14.927 -4.046 22.128 1.00 51.62 156 LYS A C 1
ATOM 1297 O O . LYS A 1 156 ? -15.973 -3.648 22.634 1.00 51.62 156 LYS A O 1
ATOM 1302 N N . ILE A 1 157 ? -14.452 -3.582 20.962 1.00 58.56 157 ILE A N 1
ATOM 1303 C CA . ILE A 1 157 ? -15.197 -2.660 20.080 1.00 58.56 157 ILE A CA 1
ATOM 1304 C C . ILE A 1 157 ? -16.252 -3.438 19.315 1.00 58.56 157 ILE A C 1
ATOM 1306 O O . ILE A 1 157 ? -15.838 -4.214 18.427 1.00 58.56 157 ILE A O 1
#

Organism: NCBI:txid2838490

Sequence (157 aa):
MRKETKTWIRRGGALLFLLYLLALAYFLFFSETYGRVVIGEGEYHYNLIPFQEIRRFWIYREQVGTFAWVSNLLGNVIGFLPFGFILPVIFRNFRSFWSIMFGGFLFSLLVETIQLVTKVGCFDVDDLILNTLGAILGYLAFMLCDKIRRMYYGKKI

Mean predicted aligned error: 8.1 Å

Radius of gyration: 18.12 Å; Cα contacts (8 Å, |Δi|>4): 152; chains: 1; bounding box: 49×26×56 Å

Foldseek 3Di:
DDPVVVVVVLVVLVVVVVVLVVVLLCCLLVVQCVQDPDDDPPDQAEDPDACPVVVVCVVCCVVSPVVSSCCLLVVLLQSLLQVLQSVCVNDVVCLDLVSQLVVQLVVQVVSLVCCRVVVSHYRYPNSSVSSSNSSNNSNVVNVVVQVVCCVVPVDDD

Nearest PDB structures (foldseek):
  8q54-assembly1_C  TM=4.035E-01  e=8.959E+00  Methanothermobacter marburgensis